Protein AF-A0A6P7G5N5-F1 (afdb_monomer_lite)

Foldseek 3Di:
DDPPPDDDDPVVVVVVVVVVCVVQCVVLVLLVLLLCLLVVLCVLCPPPQLLQAFAPPPPDCCGPPPCSVVLPVVLLVVLLVVLQVVLVVDDQDLDSNVLNVLSVVLNVLNVVSNLHRGPDDDDHHNPDHPVSNSVSSSVSSSSSNNSNNSSVVNRDD

Structure (mmCIF, N/CA/C/O backbone):
data_AF-A0A6P7G5N5-F1
#
_entry.id   AF-A0A6P7G5N5-F1
#
loop_
_atom_site.group_PDB
_atom_site.id
_atom_site.type_symbol
_atom_site.label_atom_id
_atom_site.label_alt_id
_atom_site.label_comp_id
_atom_site.label_asym_id
_atom_site.label_entity_id
_atom_site.label_seq_id
_atom_site.pdbx_PDB_ins_code
_atom_site.Cartn_x
_atom_site.Cartn_y
_atom_site.Cartn_z
_atom_site.occupancy
_atom_site.B_iso_or_equiv
_atom_site.auth_seq_id
_atom_site.auth_comp_id
_atom_site.auth_asym_id
_atom_site.auth_atom_id
_atom_site.pdbx_PDB_model_num
ATOM 1 N N . MET A 1 1 ? 10.136 2.735 61.109 1.00 41.97 1 MET A N 1
ATOM 2 C CA . MET A 1 1 ? 10.125 1.363 60.561 1.00 41.97 1 MET A CA 1
ATOM 3 C C . MET A 1 1 ? 9.627 1.456 59.124 1.00 41.97 1 MET A C 1
ATOM 5 O O . MET A 1 1 ? 8.427 1.487 58.899 1.00 41.97 1 MET A O 1
ATOM 9 N N . PHE A 1 2 ? 10.536 1.663 58.168 1.00 38.12 2 PHE A N 1
ATOM 10 C CA . PHE A 1 2 ? 10.197 1.670 56.743 1.00 38.12 2 PHE A CA 1
ATOM 11 C C . PHE A 1 2 ? 9.991 0.217 56.315 1.00 38.12 2 PHE A C 1
ATOM 13 O O . PHE A 1 2 ? 10.952 -0.541 56.223 1.00 38.12 2 PHE A O 1
ATOM 20 N N . VAL A 1 3 ? 8.736 -0.186 56.117 1.00 48.19 3 VAL A N 1
ATOM 21 C CA . VAL A 1 3 ? 8.421 -1.472 55.494 1.00 48.19 3 VAL A CA 1
ATOM 22 C C . VAL A 1 3 ? 8.718 -1.321 54.005 1.00 48.19 3 VAL A C 1
ATOM 24 O O . VAL A 1 3 ? 7.907 -0.795 53.247 1.00 48.19 3 VAL A O 1
ATOM 27 N N . PHE A 1 4 ? 9.913 -1.747 53.597 1.00 43.84 4 PHE A N 1
ATOM 28 C CA . PHE A 1 4 ? 10.192 -2.082 52.206 1.00 43.84 4 PHE A CA 1
ATOM 29 C C . PHE A 1 4 ? 9.252 -3.229 51.820 1.00 43.84 4 PHE A C 1
ATOM 31 O O . PHE A 1 4 ? 9.414 -4.362 52.270 1.00 43.84 4 PHE A O 1
ATOM 38 N N . ARG A 1 5 ? 8.227 -2.925 51.022 1.00 49.72 5 ARG A N 1
ATOM 39 C CA . ARG A 1 5 ? 7.399 -3.929 50.354 1.00 49.72 5 ARG A CA 1
ATOM 40 C C . ARG A 1 5 ? 8.233 -4.487 49.199 1.00 49.72 5 ARG A C 1
ATOM 42 O O . ARG A 1 5 ? 8.249 -3.899 48.125 1.00 49.72 5 ARG A O 1
ATOM 49 N N . ILE A 1 6 ? 8.999 -5.540 49.479 1.00 54.38 6 ILE A N 1
ATOM 50 C CA . ILE A 1 6 ? 9.812 -6.253 48.489 1.00 54.38 6 ILE A CA 1
ATOM 51 C C . ILE A 1 6 ? 8.892 -7.015 47.527 1.00 54.38 6 ILE A C 1
ATOM 53 O O . ILE A 1 6 ? 7.942 -7.674 47.949 1.00 54.38 6 ILE A O 1
ATOM 57 N N . ASP A 1 7 ? 9.204 -6.821 46.248 1.00 57.00 7 ASP A N 1
ATOM 58 C CA . ASP A 1 7 ? 8.773 -7.465 45.008 1.00 57.00 7 ASP A CA 1
ATOM 59 C C . ASP A 1 7 ? 7.768 -8.620 45.104 1.00 57.00 7 ASP A C 1
ATOM 61 O O . ASP A 1 7 ? 8.059 -9.729 45.549 1.00 57.00 7 ASP A O 1
ATOM 65 N N . THR A 1 8 ? 6.578 -8.374 44.554 1.00 59.38 8 THR A N 1
ATOM 66 C CA . THR A 1 8 ? 5.683 -9.431 44.070 1.00 59.38 8 THR A CA 1
ATOM 67 C C . THR A 1 8 ? 6.432 -10.319 43.073 1.00 59.38 8 THR A C 1
ATOM 69 O O . THR A 1 8 ? 7.038 -9.792 42.140 1.00 59.38 8 THR A O 1
ATOM 72 N N . ASN A 1 9 ? 6.359 -11.639 43.263 1.00 67.19 9 ASN A N 1
ATOM 73 C CA . ASN A 1 9 ? 6.981 -12.671 42.430 1.00 67.19 9 ASN A CA 1
ATOM 74 C C . ASN A 1 9 ? 6.921 -12.360 40.924 1.00 67.19 9 ASN A C 1
ATOM 76 O O . ASN A 1 9 ? 5.882 -11.951 40.402 1.00 67.19 9 ASN A O 1
ATOM 80 N N . HIS A 1 10 ? 8.008 -12.658 40.202 1.00 67.12 10 HIS A N 1
ATOM 81 C CA . HIS A 1 10 ? 8.049 -12.601 38.733 1.00 67.12 10 HIS A CA 1
ATOM 82 C C . HIS A 1 10 ? 6.885 -13.364 38.075 1.00 67.12 10 HIS A C 1
ATOM 84 O O . HIS A 1 10 ? 6.407 -12.956 37.019 1.00 67.12 10 HIS A O 1
ATOM 90 N N . GLU A 1 11 ? 6.408 -14.447 38.695 1.00 69.94 11 GLU A N 1
ATOM 91 C CA . GLU A 1 11 ? 5.249 -15.211 38.224 1.00 69.94 11 GLU A CA 1
ATOM 92 C C . GLU A 1 11 ? 3.927 -14.458 38.394 1.00 69.94 11 GLU A C 1
ATOM 94 O O . GLU A 1 11 ? 3.123 -14.455 37.466 1.00 69.94 11 GLU A O 1
ATOM 99 N N . ASP A 1 12 ? 3.719 -13.746 39.503 1.00 70.62 12 ASP A N 1
ATOM 100 C CA . ASP A 1 12 ? 2.509 -12.939 39.712 1.00 70.62 12 ASP A CA 1
ATOM 101 C C . ASP A 1 12 ? 2.459 -11.755 38.741 1.00 70.62 12 ASP A C 1
ATOM 103 O O . ASP A 1 12 ? 1.422 -11.491 38.132 1.00 70.62 12 ASP A O 1
ATOM 107 N N . GLN A 1 13 ? 3.602 -11.100 38.512 1.00 69.06 13 GLN A N 1
ATOM 108 C CA . GLN A 1 13 ? 3.752 -10.056 37.492 1.00 69.06 13 GLN A CA 1
ATOM 109 C C . GLN A 1 13 ? 3.484 -10.603 36.077 1.00 69.06 13 GLN A C 1
ATOM 111 O O . GLN A 1 13 ? 2.795 -9.968 35.276 1.00 69.06 13 GLN A O 1
ATOM 116 N N . ARG A 1 14 ? 3.965 -11.816 35.768 1.00 74.19 14 ARG A N 1
ATOM 117 C CA . ARG A 1 14 ? 3.712 -12.489 34.484 1.00 74.19 14 ARG A CA 1
ATOM 118 C C . ARG A 1 14 ? 2.246 -12.881 34.318 1.00 74.19 14 ARG A C 1
ATOM 120 O O . ARG A 1 14 ? 1.708 -12.731 33.223 1.00 74.19 14 ARG A O 1
ATOM 127 N N . ASN A 1 15 ? 1.596 -13.358 35.374 1.00 76.25 15 ASN A N 1
ATOM 128 C CA . ASN A 1 15 ? 0.196 -13.780 35.355 1.00 76.25 15 ASN A CA 1
ATOM 129 C C . ASN A 1 15 ? -0.752 -12.582 35.214 1.00 76.25 15 ASN A C 1
ATOM 131 O O . ASN A 1 15 ? -1.672 -12.640 34.398 1.00 76.25 15 ASN A O 1
ATOM 135 N N . LEU A 1 16 ? -0.479 -11.481 35.924 1.00 74.19 16 LEU A N 1
ATOM 136 C CA . LEU A 1 16 ? -1.177 -10.202 35.754 1.00 74.19 16 LEU A CA 1
ATOM 137 C C . LEU A 1 16 ? -1.022 -9.687 34.318 1.00 74.19 16 LEU A C 1
ATOM 139 O O . LEU A 1 16 ? -2.025 -9.437 33.654 1.00 74.19 16 LEU A O 1
ATOM 143 N N . SER A 1 17 ? 0.206 -9.670 33.791 1.00 83.19 17 SER A N 1
ATOM 144 C CA . SER A 1 17 ? 0.458 -9.261 32.405 1.00 83.19 17 SER A CA 1
ATOM 145 C C . SER A 1 17 ? -0.254 -10.161 31.389 1.00 83.19 17 SER A C 1
ATOM 147 O O . SER A 1 17 ? -0.868 -9.680 30.438 1.00 83.19 17 SER A O 1
ATOM 149 N N . THR A 1 18 ? -0.236 -11.480 31.590 1.00 81.31 18 THR A N 1
ATOM 150 C CA . THR A 1 18 ? -0.894 -12.430 30.678 1.00 81.31 18 THR A CA 1
ATOM 151 C C . THR A 1 18 ? -2.412 -12.234 30.677 1.00 81.31 18 THR A C 1
ATOM 153 O O . THR A 1 18 ? -3.034 -12.246 29.613 1.00 81.31 18 THR A O 1
ATOM 156 N N . ALA A 1 19 ? -3.007 -11.993 31.848 1.00 82.00 19 ALA A N 1
ATOM 157 C CA . ALA A 1 19 ? -4.429 -11.698 31.979 1.00 82.00 19 ALA A CA 1
ATOM 158 C C . ALA A 1 19 ? -4.813 -10.370 31.299 1.00 82.00 19 ALA A C 1
ATOM 160 O O . ALA A 1 19 ? -5.844 -10.305 30.628 1.00 82.00 19 ALA A O 1
ATOM 161 N N . GLU A 1 20 ? -3.972 -9.338 31.402 1.00 85.19 20 GLU A N 1
ATOM 162 C CA . GLU A 1 20 ? -4.159 -8.058 30.705 1.00 85.19 20 GLU A CA 1
ATOM 163 C C . GLU A 1 20 ? -4.143 -8.241 29.179 1.00 85.19 20 GLU A C 1
ATOM 165 O O . GLU A 1 20 ? -5.074 -7.820 28.483 1.00 85.19 20 GLU A O 1
ATOM 170 N N . TRP A 1 21 ? -3.147 -8.955 28.644 1.00 80.94 21 TRP A N 1
ATOM 171 C CA . TRP A 1 21 ? -3.050 -9.239 27.208 1.00 80.94 21 TRP A CA 1
ATOM 172 C C . TRP A 1 21 ? -4.239 -10.047 26.681 1.00 80.94 21 TRP A C 1
ATOM 174 O O . TRP A 1 21 ? -4.767 -9.740 25.606 1.00 80.94 21 TRP A O 1
ATOM 184 N N . MET A 1 22 ? -4.716 -11.032 27.448 1.00 84.38 22 MET A N 1
ATOM 185 C CA . MET A 1 22 ? -5.895 -11.830 27.091 1.00 84.38 22 MET A CA 1
ATOM 186 C C . MET A 1 22 ? -7.171 -10.987 26.958 1.00 84.38 22 MET A C 1
ATOM 188 O O . MET A 1 22 ? -8.054 -11.340 26.176 1.00 84.38 22 MET A O 1
ATOM 192 N N . GLN A 1 23 ? -7.270 -9.855 27.659 1.00 83.69 23 GLN A N 1
ATOM 193 C CA . GLN A 1 23 ? -8.414 -8.947 27.549 1.00 83.69 23 GLN A CA 1
ATOM 194 C C . GLN A 1 23 ? -8.287 -7.940 26.397 1.00 83.69 23 GLN A C 1
ATOM 196 O O . GLN A 1 23 ? -9.305 -7.509 25.842 1.00 83.69 23 GLN A O 1
ATOM 201 N N . ILE A 1 24 ? -7.062 -7.556 26.031 1.00 84.94 24 ILE A N 1
ATOM 202 C CA . ILE A 1 24 ? -6.789 -6.556 24.987 1.00 84.94 24 ILE A CA 1
ATOM 203 C C . ILE A 1 24 ? -6.905 -7.176 23.592 1.00 84.94 24 ILE A C 1
ATOM 205 O O . ILE A 1 24 ? -7.591 -6.618 22.732 1.00 84.94 24 ILE A O 1
ATOM 209 N N . ILE A 1 25 ? -6.295 -8.347 23.372 1.00 85.56 25 ILE A N 1
ATOM 210 C CA . ILE A 1 25 ? -6.205 -8.995 22.051 1.00 85.56 25 ILE A CA 1
ATOM 211 C C . ILE A 1 25 ? -7.574 -9.125 21.358 1.00 85.56 25 ILE A C 1
ATOM 213 O O . ILE A 1 25 ? -7.684 -8.735 20.195 1.00 85.56 25 ILE A O 1
ATOM 217 N N . PRO A 1 26 ? -8.657 -9.595 22.009 1.00 85.81 26 PRO A N 1
ATOM 218 C CA . PRO A 1 26 ? -9.951 -9.738 21.343 1.00 85.81 26 PRO A CA 1
ATOM 219 C C . PRO A 1 26 ? -10.548 -8.406 20.870 1.00 85.81 26 PRO A C 1
ATOM 221 O O . PRO A 1 26 ? -11.279 -8.389 19.876 1.00 85.81 26 PRO A O 1
ATOM 224 N N . LYS A 1 27 ? -10.233 -7.307 21.570 1.00 83.38 27 LYS A N 1
ATOM 225 C CA . LYS A 1 27 ? -10.725 -5.952 21.284 1.00 83.38 27 LYS A CA 1
ATOM 226 C C . LYS A 1 27 ? -9.932 -5.282 20.163 1.00 83.38 27 LYS A C 1
ATOM 228 O O . LYS A 1 27 ? -10.497 -4.500 19.404 1.00 83.38 27 LYS A O 1
ATOM 233 N N . THR A 1 28 ? -8.646 -5.609 20.032 1.00 88.88 28 THR A N 1
ATOM 234 C CA . THR A 1 28 ? -7.723 -4.951 19.094 1.00 88.88 28 THR A CA 1
ATOM 235 C C . THR A 1 28 ? -7.306 -5.811 17.901 1.00 88.88 28 THR A C 1
ATOM 237 O O . THR A 1 28 ? -6.724 -5.283 16.953 1.00 88.88 28 THR A O 1
ATOM 240 N N . LYS A 1 29 ? -7.660 -7.106 17.885 1.00 91.25 29 LYS A N 1
ATOM 241 C CA . LYS A 1 29 ? -7.272 -8.080 16.845 1.00 91.25 29 LYS A CA 1
ATOM 242 C C . LYS A 1 29 ? -7.437 -7.574 15.415 1.00 91.25 29 LYS A C 1
ATOM 244 O O . LYS A 1 29 ? -6.567 -7.807 14.587 1.00 91.25 29 LYS A O 1
ATOM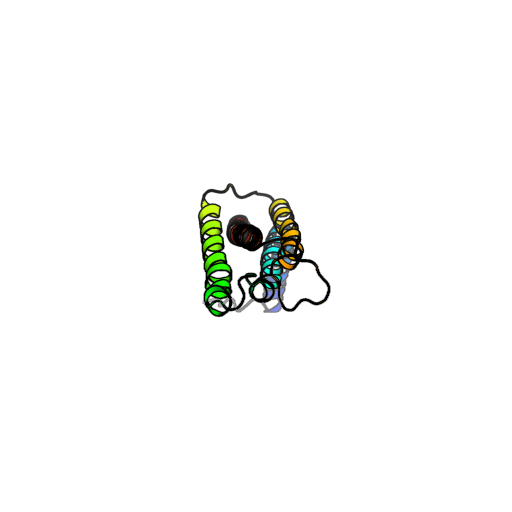 249 N N . TRP A 1 30 ? -8.523 -6.858 15.123 1.00 92.88 30 TRP A N 1
ATOM 250 C CA . TRP A 1 30 ? -8.799 -6.370 13.773 1.00 92.88 30 TRP A CA 1
ATOM 251 C C . TRP A 1 30 ? -7.877 -5.224 13.350 1.00 92.88 30 TRP A C 1
ATOM 253 O O . TRP A 1 30 ? -7.498 -5.155 12.184 1.00 92.88 30 TRP A O 1
ATOM 263 N N . PHE A 1 31 ? -7.466 -4.358 14.280 1.00 92.81 31 PHE A N 1
ATOM 264 C CA . PHE A 1 31 ? -6.499 -3.298 13.988 1.00 92.81 31 PHE A CA 1
ATOM 265 C C . PHE A 1 31 ? -5.115 -3.897 13.715 1.00 92.81 31 PHE A C 1
ATOM 267 O O . PHE A 1 31 ? -4.495 -3.567 12.708 1.00 92.81 31 PHE A O 1
ATOM 274 N N . TYR A 1 32 ? -4.676 -4.859 14.534 1.00 92.25 32 TYR A N 1
ATOM 275 C CA . TYR A 1 32 ? -3.419 -5.573 14.287 1.00 92.25 32 TYR A CA 1
ATOM 276 C C . TYR A 1 32 ? -3.444 -6.360 12.975 1.00 92.25 32 TYR A C 1
ATOM 278 O O . TYR A 1 32 ? -2.508 -6.259 12.185 1.00 92.25 32 TYR A O 1
ATOM 286 N N . ALA A 1 33 ? -4.534 -7.080 12.696 1.00 93.50 33 ALA A N 1
ATOM 287 C CA . ALA A 1 33 ? -4.706 -7.784 11.429 1.00 93.50 33 ALA A CA 1
ATOM 288 C C . ALA A 1 33 ? -4.653 -6.820 10.233 1.00 93.50 33 ALA A C 1
ATOM 290 O O . ALA A 1 33 ? -4.043 -7.142 9.219 1.00 93.50 33 ALA A O 1
ATOM 291 N N . THR A 1 34 ? -5.234 -5.621 10.362 1.00 94.69 34 THR A N 1
ATOM 292 C CA . THR A 1 34 ? -5.165 -4.582 9.325 1.00 94.69 34 THR A CA 1
ATOM 293 C C . THR A 1 34 ? -3.722 -4.171 9.050 1.00 94.69 34 THR A C 1
ATOM 295 O O . THR A 1 34 ? -3.313 -4.196 7.892 1.00 94.69 34 THR A O 1
ATOM 298 N N . ILE A 1 35 ? -2.948 -3.835 10.089 1.00 94.94 35 ILE A N 1
ATOM 299 C CA . ILE A 1 35 ? -1.540 -3.423 9.949 1.00 94.94 35 ILE A CA 1
ATOM 300 C C . ILE A 1 35 ? -0.731 -4.530 9.273 1.00 94.94 35 ILE A C 1
ATOM 302 O O . ILE A 1 35 ? -0.052 -4.269 8.285 1.00 94.94 35 ILE A O 1
ATOM 306 N N . ILE A 1 36 ? -0.865 -5.774 9.743 1.00 94.94 36 ILE A N 1
ATOM 307 C CA . ILE A 1 36 ? -0.148 -6.926 9.178 1.00 94.94 36 ILE A CA 1
ATOM 308 C C . ILE A 1 36 ? -0.495 -7.122 7.698 1.00 94.94 36 ILE A C 1
ATOM 310 O O . ILE A 1 36 ? 0.397 -7.367 6.891 1.00 94.94 36 ILE A O 1
ATOM 314 N N . PHE A 1 37 ? -1.768 -6.993 7.312 1.00 94.62 37 PHE A N 1
ATOM 315 C CA . PHE A 1 37 ? -2.172 -7.125 5.909 1.00 94.62 37 PHE A CA 1
ATOM 316 C C . PHE A 1 37 ? -1.666 -5.978 5.035 1.00 94.62 37 PHE A C 1
ATOM 318 O O . PHE A 1 37 ? -1.211 -6.217 3.915 1.00 94.62 37 PHE A O 1
ATOM 325 N N . VAL A 1 38 ? -1.739 -4.738 5.521 1.00 96.25 38 VAL A N 1
ATOM 326 C CA . VAL A 1 38 ? -1.231 -3.579 4.780 1.00 96.25 38 VAL A CA 1
ATOM 327 C C . VAL A 1 38 ? 0.272 -3.723 4.556 1.00 96.25 38 VAL A C 1
ATOM 329 O O . VAL A 1 38 ? 0.705 -3.724 3.408 1.00 96.25 38 VAL A O 1
ATOM 332 N N . GLU A 1 39 ? 1.040 -3.948 5.620 1.00 95.38 39 GLU A N 1
ATOM 333 C CA . GLU A 1 39 ? 2.491 -4.111 5.534 1.00 95.38 39 GLU A CA 1
ATOM 334 C C . GLU A 1 39 ? 2.874 -5.344 4.714 1.00 95.38 39 GLU A C 1
ATOM 336 O O . GLU A 1 39 ? 3.738 -5.265 3.846 1.00 95.38 39 GLU A O 1
ATOM 341 N N . GLY A 1 40 ? 2.204 -6.479 4.922 1.00 94.75 40 GLY A N 1
ATOM 342 C CA . GLY A 1 40 ? 2.473 -7.710 4.183 1.00 94.75 40 GLY A CA 1
ATOM 343 C C . GLY A 1 40 ? 2.242 -7.546 2.682 1.00 94.75 40 GLY A C 1
ATOM 344 O O . GLY A 1 40 ? 3.102 -7.909 1.881 1.00 94.75 40 GLY A O 1
ATOM 345 N N . THR A 1 41 ? 1.116 -6.943 2.282 1.00 94.62 41 THR A N 1
ATOM 346 C CA . THR A 1 41 ? 0.867 -6.653 0.860 1.00 94.62 41 THR A CA 1
ATOM 347 C C . THR A 1 41 ? 1.866 -5.643 0.304 1.00 94.62 41 THR A C 1
ATOM 349 O O . THR A 1 41 ? 2.344 -5.840 -0.813 1.00 94.62 41 THR A O 1
ATOM 352 N N . THR A 1 42 ? 2.233 -4.608 1.069 1.00 95.94 42 THR A N 1
ATOM 353 C CA . THR A 1 42 ? 3.290 -3.662 0.689 1.00 95.94 42 THR A CA 1
ATOM 354 C C . THR A 1 42 ? 4.603 -4.380 0.427 1.00 95.94 42 THR A C 1
ATOM 356 O O . THR A 1 42 ? 5.137 -4.215 -0.658 1.00 95.94 42 THR A O 1
ATOM 359 N N . HIS A 1 43 ? 5.099 -5.214 1.342 1.00 94.38 43 HIS A N 1
ATOM 360 C CA . HIS A 1 43 ? 6.410 -5.861 1.207 1.00 94.38 43 HIS A CA 1
ATOM 361 C C . HIS A 1 43 ? 6.477 -6.876 0.055 1.00 94.38 43 HIS A C 1
ATOM 363 O O . HIS A 1 43 ? 7.539 -7.085 -0.530 1.00 94.38 43 HIS A O 1
ATOM 369 N N . ILE A 1 44 ? 5.346 -7.495 -0.307 1.00 93.50 44 ILE A N 1
ATOM 370 C CA . ILE A 1 44 ? 5.258 -8.351 -1.502 1.00 93.50 44 ILE A CA 1
ATOM 371 C C . ILE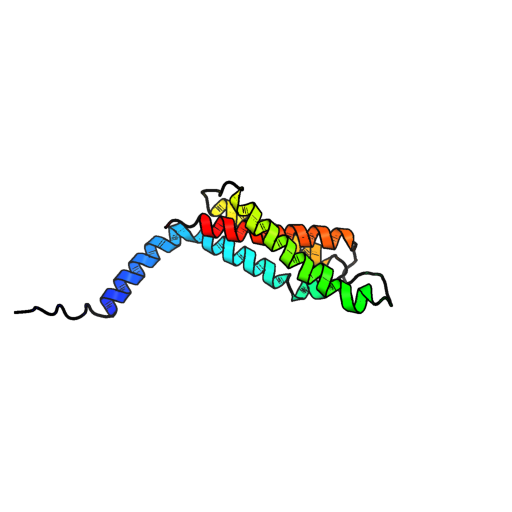 A 1 44 ? 5.481 -7.523 -2.775 1.00 93.50 44 ILE A C 1
ATOM 373 O O . ILE A 1 44 ? 6.137 -7.975 -3.715 1.00 93.50 44 ILE A O 1
ATOM 377 N N . VAL A 1 45 ? 4.923 -6.313 -2.818 1.00 92.38 45 VAL A N 1
ATOM 378 C CA . VAL A 1 45 ? 4.970 -5.441 -3.996 1.00 92.38 45 VAL A CA 1
ATOM 379 C C . VAL A 1 45 ? 6.256 -4.611 -4.032 1.00 92.38 45 VAL A C 1
ATOM 381 O O . VAL A 1 45 ? 6.929 -4.525 -5.055 1.00 92.38 45 VAL A O 1
ATOM 384 N N . TYR A 1 46 ? 6.607 -3.985 -2.920 1.00 90.25 46 TYR A N 1
ATOM 385 C CA . TYR A 1 46 ? 7.653 -2.989 -2.782 1.00 90.25 46 TYR A CA 1
ATOM 386 C C . TYR A 1 46 ? 8.746 -3.486 -1.818 1.00 90.25 46 TYR A C 1
ATOM 388 O O . TYR A 1 46 ? 8.424 -3.954 -0.731 1.00 90.25 46 TYR A O 1
ATOM 396 N N . PRO A 1 47 ? 10.043 -3.359 -2.154 1.00 88.44 47 PRO A N 1
ATOM 397 C CA . PRO A 1 47 ? 10.575 -2.847 -3.416 1.00 88.44 47 PRO A CA 1
ATOM 398 C C . PRO A 1 47 ? 10.626 -3.915 -4.523 1.00 88.44 47 PRO A C 1
ATOM 400 O O . PRO A 1 47 ? 10.719 -3.562 -5.693 1.00 88.44 47 PRO A O 1
ATOM 403 N N . GLY A 1 48 ? 10.575 -5.205 -4.169 1.00 89.94 48 GLY A N 1
ATOM 404 C CA . GLY A 1 48 ? 10.984 -6.316 -5.035 1.00 89.94 48 GLY A CA 1
ATOM 405 C C . GLY A 1 48 ? 10.226 -6.416 -6.358 1.00 89.94 48 GLY A C 1
ATOM 406 O O . GLY A 1 48 ? 10.832 -6.293 -7.418 1.00 89.94 48 GLY A O 1
ATOM 407 N N . LEU A 1 49 ? 8.907 -6.623 -6.316 1.00 90.00 49 LEU A N 1
ATOM 408 C CA . LEU A 1 49 ? 8.092 -6.751 -7.530 1.00 90.00 49 LEU A CA 1
ATOM 409 C C . LEU A 1 49 ? 8.088 -5.451 -8.347 1.00 90.00 49 LEU A C 1
ATOM 411 O O . LEU A 1 49 ? 8.220 -5.482 -9.569 1.00 90.00 49 LEU A O 1
ATOM 415 N N . ALA A 1 50 ? 7.953 -4.308 -7.678 1.00 90.12 50 ALA A N 1
ATOM 416 C CA . ALA A 1 50 ? 7.881 -3.002 -8.317 1.00 90.12 50 ALA A CA 1
ATOM 417 C C . ALA A 1 50 ? 9.195 -2.639 -9.038 1.00 90.12 50 ALA A C 1
ATOM 419 O O . ALA A 1 50 ? 9.162 -2.053 -10.118 1.00 90.12 50 ALA A O 1
ATOM 420 N N . ALA A 1 51 ? 10.349 -3.070 -8.515 1.00 90.94 51 ALA A N 1
ATOM 421 C CA . ALA A 1 51 ? 11.652 -2.883 -9.155 1.00 90.94 51 ALA A CA 1
ATOM 422 C C . ALA A 1 51 ? 11.801 -3.639 -10.485 1.00 90.94 51 ALA A C 1
ATOM 424 O O . ALA A 1 51 ? 12.622 -3.262 -11.320 1.00 90.94 51 ALA A O 1
ATOM 425 N N . LEU A 1 52 ? 11.006 -4.691 -10.703 1.00 89.75 52 LEU A N 1
ATOM 426 C CA . LEU A 1 52 ? 11.011 -5.444 -11.958 1.00 89.75 52 LEU A CA 1
ATOM 427 C C . LEU A 1 52 ? 10.244 -4.718 -13.067 1.00 89.75 52 LEU A C 1
ATOM 429 O O . LEU A 1 52 ? 10.418 -5.037 -14.246 1.00 89.75 52 LEU A O 1
ATOM 433 N N . VAL A 1 53 ? 9.373 -3.766 -12.724 1.00 88.69 53 VAL A N 1
ATOM 434 C CA . VAL A 1 53 ? 8.558 -3.049 -13.702 1.00 88.69 53 VAL A CA 1
ATOM 435 C C . VAL A 1 53 ? 9.405 -2.001 -14.412 1.00 88.69 53 VAL A C 1
ATOM 437 O O . VAL A 1 53 ? 9.845 -1.018 -13.825 1.00 88.69 53 VAL A O 1
ATOM 440 N N . VAL A 1 54 ? 9.591 -2.189 -15.717 1.00 87.44 54 VAL A N 1
ATOM 441 C CA . VAL A 1 54 ? 10.355 -1.269 -16.566 1.00 87.44 54 VAL A CA 1
ATOM 442 C C . VAL A 1 54 ? 9.473 -0.630 -17.632 1.00 87.44 54 VAL A C 1
ATOM 444 O O . VAL A 1 54 ? 8.407 -1.136 -17.984 1.00 87.44 54 VAL A O 1
ATOM 447 N N . THR A 1 55 ? 9.933 0.480 -18.200 1.00 85.69 55 THR A N 1
ATOM 448 C CA . THR A 1 55 ? 9.307 1.100 -19.375 1.00 85.69 55 THR A CA 1
ATOM 449 C C . THR A 1 55 ? 9.664 0.342 -20.667 1.00 85.69 55 THR A C 1
ATOM 451 O O . THR A 1 55 ? 10.776 -0.185 -20.787 1.00 85.69 55 THR A O 1
ATOM 454 N N . PRO A 1 56 ? 8.772 0.273 -21.677 1.00 82.88 56 PRO A N 1
ATOM 455 C CA . PRO A 1 56 ? 9.076 -0.346 -22.966 1.00 82.88 56 PRO A CA 1
ATOM 456 C C . PRO A 1 56 ? 10.122 0.420 -23.796 1.00 82.88 56 PRO A C 1
ATOM 458 O O . PRO A 1 56 ? 10.642 -0.157 -24.750 1.00 82.88 56 PRO A O 1
ATOM 461 N N . LEU A 1 57 ? 10.478 1.660 -23.428 1.00 82.94 57 LEU A N 1
ATOM 462 C CA . LEU A 1 57 ? 11.454 2.517 -24.125 1.00 82.94 57 LEU A CA 1
ATOM 463 C C . LEU A 1 57 ? 12.889 1.952 -24.052 1.00 82.94 57 LEU A C 1
ATOM 465 O O . LEU A 1 57 ? 13.682 2.337 -23.193 1.00 82.94 57 LEU A O 1
ATOM 469 N N . ARG A 1 58 ? 13.214 0.985 -24.921 1.00 81.94 58 ARG A N 1
ATOM 470 C CA . ARG A 1 58 ? 14.520 0.298 -24.958 1.00 81.94 58 ARG A CA 1
ATOM 471 C C . ARG A 1 58 ? 15.657 1.267 -25.311 1.00 81.94 58 ARG A C 1
ATOM 473 O O . ARG A 1 58 ? 15.462 2.139 -26.149 1.00 81.94 58 ARG A O 1
ATOM 480 N N . GLY A 1 59 ? 16.835 1.067 -24.714 1.00 82.94 59 GLY A N 1
ATOM 481 C CA . GLY A 1 59 ? 18.059 1.805 -25.057 1.00 82.94 59 GLY A CA 1
ATOM 482 C C . GLY A 1 59 ? 18.066 3.272 -24.621 1.00 82.94 59 GLY A C 1
ATOM 483 O O . GLY A 1 59 ? 18.812 4.069 -25.179 1.00 82.94 59 GLY A O 1
ATOM 484 N N . THR A 1 60 ? 17.220 3.641 -23.655 1.00 89.31 60 THR A N 1
ATOM 485 C CA . THR A 1 60 ? 17.149 5.007 -23.128 1.00 89.31 60 THR A CA 1
ATOM 486 C C . THR A 1 60 ? 17.671 5.050 -21.699 1.00 89.31 60 THR A C 1
ATOM 488 O O . THR A 1 60 ? 17.303 4.215 -20.873 1.00 89.31 60 THR A O 1
ATOM 491 N N . LEU A 1 61 ? 18.444 6.089 -21.372 1.00 92.50 61 LEU A N 1
ATOM 492 C CA . LEU A 1 61 ? 18.904 6.342 -20.002 1.00 92.50 61 LEU A CA 1
ATOM 493 C C . LEU A 1 61 ? 17.725 6.446 -19.017 1.00 92.50 61 LEU A C 1
ATOM 495 O O . LEU A 1 61 ? 17.815 6.018 -17.868 1.00 92.50 61 LEU A O 1
ATOM 499 N N . TRP A 1 62 ? 16.586 6.960 -19.495 1.00 90.62 62 TRP A N 1
ATOM 500 C CA . TRP A 1 62 ? 15.345 7.005 -18.729 1.00 90.62 62 TRP A CA 1
ATOM 501 C C . TRP A 1 62 ? 14.918 5.623 -18.237 1.00 90.62 62 TRP A C 1
ATOM 503 O O . TRP A 1 62 ? 14.597 5.467 -17.063 1.00 90.62 62 TRP A O 1
ATOM 513 N N . ARG A 1 63 ? 14.934 4.613 -19.108 1.00 86.88 63 ARG A N 1
ATOM 514 C CA . ARG A 1 63 ? 14.560 3.248 -18.742 1.00 86.88 63 ARG A CA 1
ATOM 515 C C . ARG A 1 63 ? 15.536 2.625 -17.760 1.00 86.88 63 ARG A C 1
ATOM 517 O O . ARG A 1 63 ? 15.095 2.055 -16.766 1.00 86.88 63 ARG A O 1
ATOM 524 N N . ASP A 1 64 ? 16.818 2.694 -18.092 1.00 86.88 64 ASP A N 1
ATOM 525 C CA . ASP A 1 64 ? 17.828 1.845 -17.465 1.00 86.88 64 ASP A CA 1
ATOM 526 C C . ASP A 1 64 ? 18.328 2.426 -16.134 1.00 86.88 64 ASP A C 1
ATOM 528 O O . ASP A 1 64 ? 18.780 1.676 -15.273 1.00 86.88 64 ASP A O 1
ATOM 532 N N . VAL A 1 65 ? 18.206 3.746 -15.939 1.00 90.56 65 VAL A N 1
ATOM 533 C CA . VAL A 1 65 ? 18.734 4.440 -14.753 1.00 90.56 65 VAL A CA 1
ATOM 534 C C . VAL A 1 65 ? 17.650 5.153 -13.948 1.00 90.56 65 VAL A C 1
ATOM 536 O O . VAL A 1 65 ? 17.663 5.077 -12.722 1.00 90.56 65 VAL A O 1
ATOM 539 N N . TYR A 1 66 ? 16.702 5.841 -14.591 1.00 92.44 66 TYR A N 1
ATOM 540 C CA . TYR A 1 66 ? 15.819 6.776 -13.874 1.00 92.44 66 TYR A CA 1
ATOM 541 C C . TYR A 1 66 ? 14.427 6.241 -13.552 1.00 92.44 66 TYR A C 1
ATOM 543 O O . TYR A 1 66 ? 13.858 6.621 -12.531 1.00 92.44 66 TYR A O 1
ATOM 551 N N . PHE A 1 67 ? 13.867 5.361 -14.380 1.00 91.50 67 PHE A N 1
ATOM 552 C CA . PHE A 1 67 ? 12.469 4.961 -14.257 1.00 91.50 67 PHE A CA 1
ATOM 553 C C . PHE A 1 67 ? 12.171 4.325 -12.896 1.00 91.50 67 PHE A C 1
ATOM 555 O O . PHE A 1 67 ? 11.276 4.780 -12.191 1.00 91.50 67 PHE A O 1
ATOM 562 N N . VAL A 1 68 ? 12.940 3.315 -12.487 1.00 92.50 68 VAL A N 1
ATOM 563 C CA . VAL A 1 68 ? 12.699 2.632 -11.209 1.00 92.50 68 VAL A CA 1
ATOM 564 C C . VAL A 1 68 ? 12.943 3.57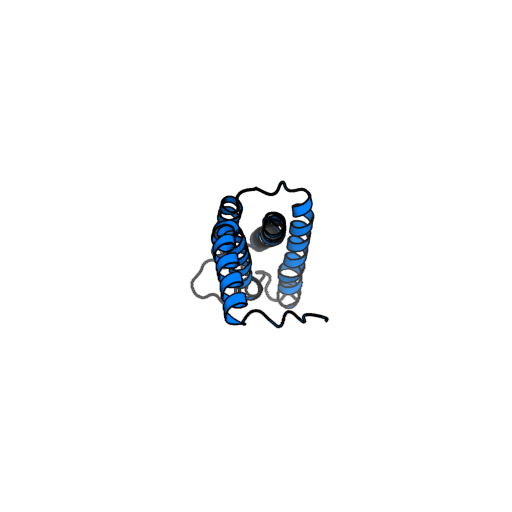5 -10.017 1.00 92.50 68 VAL A C 1
ATOM 566 O O . VAL A 1 68 ? 12.020 3.748 -9.219 1.00 92.50 68 VAL A O 1
ATOM 569 N N . PRO A 1 69 ? 14.084 4.282 -9.893 1.00 94.25 69 PRO A N 1
ATOM 570 C CA . PRO A 1 69 ? 14.298 5.166 -8.746 1.00 94.25 69 PRO A CA 1
ATOM 571 C C . PRO A 1 69 ? 13.298 6.324 -8.645 1.00 94.25 69 PRO A C 1
ATOM 573 O O . PRO A 1 69 ? 12.821 6.627 -7.553 1.00 94.25 69 PRO A O 1
ATOM 576 N N . VAL A 1 70 ? 12.953 6.966 -9.765 1.00 94.25 70 VAL A N 1
ATOM 577 C CA . VAL A 1 70 ? 12.094 8.162 -9.763 1.00 94.25 70 VAL A CA 1
ATOM 578 C C . VAL A 1 70 ? 10.621 7.783 -9.679 1.00 94.25 70 VAL A C 1
ATOM 580 O O . VAL A 1 70 ? 9.889 8.279 -8.827 1.00 94.25 70 VAL A O 1
ATOM 583 N N . VAL A 1 71 ? 10.162 6.904 -10.566 1.00 92.56 71 VAL A N 1
ATOM 584 C CA . VAL A 1 71 ? 8.736 6.585 -10.670 1.00 92.56 71 VAL A CA 1
ATOM 585 C C . VAL A 1 71 ? 8.329 5.594 -9.590 1.00 92.56 71 VAL A C 1
ATOM 587 O O . VAL A 1 71 ? 7.286 5.766 -8.965 1.00 92.56 71 VAL A O 1
ATOM 590 N N . THR A 1 72 ? 9.154 4.571 -9.358 1.00 93.00 72 THR A N 1
ATOM 591 C CA . THR A 1 72 ? 8.806 3.505 -8.418 1.00 93.00 72 THR A CA 1
ATOM 592 C C . THR A 1 72 ? 9.163 3.879 -6.991 1.00 93.00 72 THR A C 1
ATOM 594 O O . THR A 1 72 ? 8.279 3.879 -6.152 1.00 93.00 72 THR A O 1
ATOM 597 N N . TYR A 1 73 ? 10.411 4.230 -6.684 1.00 95.06 73 TYR A N 1
ATOM 598 C CA . TYR A 1 73 ? 10.793 4.493 -5.290 1.00 95.06 73 TYR A CA 1
ATOM 599 C C . TYR A 1 73 ? 10.350 5.874 -4.810 1.00 95.06 73 TYR A C 1
ATOM 601 O O . TYR A 1 73 ? 9.578 5.980 -3.857 1.00 95.06 73 TYR A O 1
ATOM 609 N N . LEU A 1 74 ? 10.781 6.941 -5.484 1.00 96.06 74 LEU A N 1
ATOM 610 C CA . LEU A 1 74 ? 10.420 8.299 -5.079 1.00 96.06 74 LEU A CA 1
ATOM 611 C C . LEU A 1 74 ? 8.908 8.536 -5.205 1.00 96.06 74 LEU A C 1
ATOM 613 O O . LEU A 1 74 ? 8.286 9.016 -4.259 1.00 96.06 74 LEU A O 1
ATOM 617 N N . GLY A 1 75 ? 8.309 8.148 -6.334 1.00 95.44 75 GLY A N 1
ATOM 618 C CA . GLY A 1 75 ? 6.868 8.268 -6.557 1.00 95.44 75 GLY A CA 1
ATOM 619 C C . GLY A 1 75 ? 6.033 7.556 -5.489 1.00 95.44 75 GLY A C 1
ATOM 620 O O . GLY A 1 75 ? 5.069 8.137 -4.983 1.00 95.44 75 GLY A O 1
ATOM 621 N N . TYR A 1 76 ? 6.435 6.347 -5.084 1.00 95.94 76 TYR A N 1
ATOM 622 C CA . TYR A 1 76 ? 5.783 5.610 -4.000 1.00 95.94 76 TYR A CA 1
ATOM 623 C C . TYR A 1 76 ? 5.852 6.359 -2.672 1.00 95.94 76 TYR A C 1
ATOM 625 O O . TYR A 1 76 ? 4.820 6.602 -2.045 1.00 95.94 76 TYR A O 1
ATOM 633 N N . GLN A 1 77 ? 7.051 6.783 -2.264 1.00 96.62 77 GLN A N 1
ATOM 634 C CA . GLN A 1 77 ? 7.242 7.487 -0.996 1.00 96.62 77 GLN A CA 1
ATOM 635 C C . GLN A 1 77 ? 6.442 8.793 -0.950 1.00 96.62 77 GLN A C 1
ATOM 637 O O . GLN A 1 77 ? 5.800 9.078 0.059 1.00 96.62 77 GLN A O 1
ATOM 642 N N . VAL A 1 78 ? 6.411 9.556 -2.048 1.00 97.81 78 VAL A N 1
ATOM 643 C CA . VAL A 1 78 ? 5.611 10.787 -2.149 1.00 97.81 78 VAL A CA 1
ATOM 644 C C . VAL A 1 78 ? 4.119 10.488 -1.989 1.00 97.81 78 VAL A C 1
ATOM 646 O O . VAL A 1 78 ? 3.451 11.130 -1.181 1.00 97.81 78 VAL A O 1
ATOM 649 N N . CYS A 1 79 ? 3.587 9.490 -2.698 1.00 96.94 79 CYS A N 1
ATOM 650 C CA . CYS A 1 79 ? 2.171 9.124 -2.589 1.00 96.94 79 CYS A CA 1
ATOM 651 C C . CYS A 1 79 ? 1.811 8.607 -1.186 1.00 96.94 79 CYS A C 1
ATOM 653 O O . CYS A 1 79 ? 0.746 8.943 -0.665 1.00 96.94 79 CYS A O 1
ATOM 655 N N . CYS A 1 80 ? 2.702 7.841 -0.549 1.00 96.12 80 CYS A N 1
ATOM 656 C CA . CYS A 1 80 ? 2.521 7.373 0.825 1.00 96.12 80 CYS A CA 1
ATOM 657 C C . CYS A 1 80 ? 2.478 8.550 1.813 1.00 96.12 80 CYS A C 1
ATOM 659 O O . CYS A 1 80 ? 1.572 8.616 2.644 1.00 96.12 80 CYS A O 1
ATOM 661 N N . LEU A 1 81 ? 3.380 9.529 1.681 1.00 96.25 81 LEU A N 1
ATOM 662 C CA . LEU A 1 81 ? 3.357 10.751 2.494 1.00 96.25 81 LEU A CA 1
ATOM 663 C C . LEU A 1 81 ? 2.043 11.520 2.326 1.00 96.25 81 LEU A C 1
ATOM 665 O O . LEU A 1 81 ? 1.412 11.877 3.319 1.00 96.25 81 LEU A O 1
ATOM 669 N N . ILE A 1 82 ? 1.581 11.706 1.088 1.00 96.62 82 ILE A N 1
ATOM 670 C CA . ILE A 1 82 ? 0.296 12.363 0.812 1.00 96.62 82 ILE A CA 1
ATOM 671 C C . ILE A 1 82 ? -0.862 11.596 1.473 1.00 96.62 82 ILE A C 1
ATOM 673 O O . ILE A 1 82 ? -1.744 12.212 2.074 1.00 96.62 82 ILE A O 1
ATOM 677 N N . GLY A 1 83 ? -0.851 10.261 1.425 1.00 95.62 83 GLY A N 1
ATOM 678 C CA . GLY A 1 83 ? -1.838 9.419 2.110 1.00 95.62 83 GLY A CA 1
ATOM 679 C C . GLY A 1 83 ? -1.830 9.600 3.630 1.00 95.62 83 GLY A C 1
ATOM 680 O O . GLY A 1 83 ? -2.891 9.735 4.242 1.00 95.62 83 GLY A O 1
ATOM 681 N N . ARG A 1 84 ? -0.641 9.678 4.241 1.00 94.38 84 ARG A N 1
ATOM 682 C CA . ARG A 1 84 ? -0.472 9.897 5.689 1.00 94.38 84 ARG A CA 1
ATOM 683 C C . ARG A 1 84 ? -1.008 11.250 6.137 1.00 94.38 84 ARG A C 1
ATOM 685 O O . ARG A 1 84 ? -1.673 11.324 7.169 1.00 94.38 84 ARG A O 1
ATOM 692 N N . GLU A 1 85 ? -0.756 12.298 5.358 1.00 94.81 85 GLU A N 1
ATOM 693 C CA . GLU A 1 85 ? -1.288 13.633 5.641 1.00 94.81 85 GLU A CA 1
ATOM 694 C C . GLU A 1 85 ? -2.805 13.692 5.425 1.00 94.81 85 GLU A C 1
ATOM 696 O O . GLU A 1 85 ? -3.533 14.264 6.238 1.00 94.81 85 GLU A O 1
ATOM 701 N N . SER A 1 86 ? -3.310 13.001 4.400 1.00 92.38 86 SER A N 1
ATOM 702 C CA . SER A 1 86 ? -4.750 12.882 4.139 1.00 92.38 86 SER A CA 1
ATOM 703 C C . SER A 1 86 ? -5.491 12.143 5.260 1.00 92.38 86 SER A C 1
ATOM 705 O O . SER A 1 86 ? -6.654 12.433 5.530 1.00 92.38 86 SER A O 1
ATOM 707 N N . ALA A 1 87 ? -4.829 11.235 5.982 1.00 90.69 87 ALA A N 1
ATOM 708 C CA . ALA A 1 87 ? -5.432 10.539 7.119 1.00 90.69 87 ALA A CA 1
ATOM 709 C C . ALA A 1 87 ? -5.893 11.489 8.241 1.00 90.69 87 ALA A C 1
ATOM 711 O O . ALA A 1 87 ? -6.771 11.122 9.017 1.00 90.69 87 ALA A O 1
ATOM 712 N N . ARG A 1 88 ? -5.352 12.717 8.317 1.00 87.12 88 ARG A N 1
ATOM 713 C CA . ARG A 1 88 ? -5.760 13.729 9.310 1.00 87.12 88 ARG A CA 1
ATOM 714 C C . ARG A 1 88 ? -7.179 14.247 9.089 1.00 87.12 88 ARG A C 1
ATOM 716 O O . ARG A 1 88 ? -7.855 14.595 10.051 1.00 87.12 88 ARG A O 1
ATOM 723 N N . ILE A 1 89 ? -7.607 14.332 7.830 1.00 87.88 89 ILE A N 1
ATOM 724 C CA . ILE A 1 89 ? -8.929 14.851 7.448 1.00 87.88 89 ILE A CA 1
ATOM 725 C C . ILE A 1 89 ? -9.969 13.735 7.301 1.00 87.88 89 ILE A C 1
ATOM 727 O O . ILE A 1 89 ? -11.172 13.994 7.311 1.00 87.88 89 ILE A O 1
ATOM 731 N N . VAL A 1 90 ? -9.522 12.486 7.162 1.00 84.94 90 VAL A N 1
ATOM 732 C CA . VAL A 1 90 ? -10.400 11.333 6.961 1.00 84.94 90 VAL A CA 1
ATOM 733 C C . VAL A 1 90 ? -11.022 10.916 8.287 1.00 84.94 90 VAL A C 1
ATOM 735 O O . VAL A 1 90 ? -10.342 10.700 9.287 1.00 84.94 90 VAL A O 1
ATOM 738 N N . LYS A 1 91 ? -12.348 10.756 8.292 1.00 83.62 91 LYS A N 1
ATOM 739 C CA . LYS A 1 91 ? -13.070 10.265 9.465 1.00 83.62 91 LYS A CA 1
ATOM 740 C C . LYS A 1 91 ? -12.708 8.804 9.723 1.00 83.62 91 LYS A C 1
ATOM 742 O O . LYS A 1 91 ? -13.152 7.912 9.002 1.00 83.62 91 LYS A O 1
ATOM 747 N N . THR A 1 92 ? -11.945 8.570 10.784 1.00 81.31 92 THR A N 1
ATOM 748 C CA . THR A 1 92 ? -11.534 7.233 11.209 1.00 81.31 92 THR A CA 1
ATOM 749 C C . THR A 1 92 ? -12.748 6.346 11.509 1.00 81.31 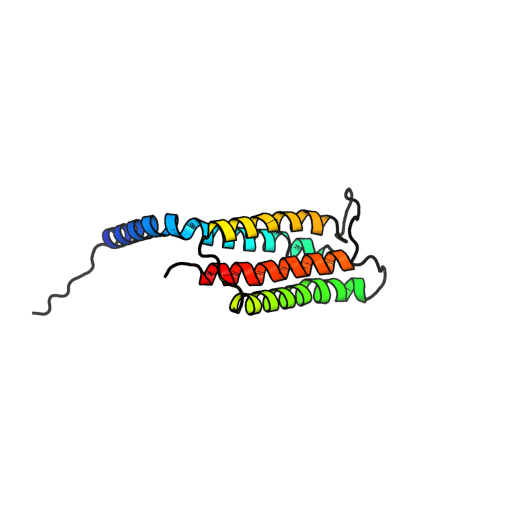92 THR A C 1
ATOM 751 O O . THR A 1 92 ? -13.564 6.692 12.374 1.00 81.31 92 THR A O 1
ATOM 754 N N . PRO A 1 93 ? -12.908 5.199 10.823 1.00 80.44 93 PRO A N 1
ATOM 755 C CA . PRO A 1 93 ? -13.958 4.247 11.150 1.00 80.44 93 PRO A CA 1
ATOM 756 C C . PRO A 1 93 ? -13.704 3.652 12.539 1.00 80.44 93 PRO A C 1
ATOM 758 O O . PRO A 1 93 ? -12.595 3.243 12.870 1.00 80.44 93 PRO A O 1
ATOM 761 N N . LYS A 1 94 ? -14.760 3.570 13.355 1.00 74.88 94 LYS A N 1
ATOM 762 C CA . LYS A 1 94 ? -14.686 3.018 14.722 1.00 74.88 94 LYS A CA 1
ATOM 763 C C . LYS A 1 94 ? -14.515 1.496 14.749 1.00 74.88 94 LYS A C 1
ATOM 765 O O . LYS A 1 94 ? -14.214 0.922 15.790 1.00 74.88 94 LYS A O 1
ATOM 770 N N . THR A 1 95 ? -14.739 0.835 13.617 1.00 85.88 95 THR A N 1
ATOM 771 C CA . THR A 1 95 ? -14.762 -0.622 13.519 1.00 85.88 95 THR A CA 1
ATOM 772 C C . THR A 1 95 ? -13.503 -1.111 12.817 1.00 85.88 95 THR A C 1
ATOM 774 O O . THR A 1 95 ? -13.360 -0.932 11.608 1.00 85.88 95 THR A O 1
ATOM 777 N N . GLY A 1 96 ? -12.629 -1.806 13.551 1.00 85.69 96 GLY A N 1
ATOM 778 C CA . GLY A 1 96 ? -11.418 -2.410 12.981 1.00 85.69 96 GLY A CA 1
ATOM 779 C C . GLY A 1 96 ? -11.697 -3.393 11.836 1.00 85.69 96 GLY A C 1
ATOM 780 O O . GLY A 1 96 ? -10.872 -3.537 10.944 1.00 85.69 96 GLY A O 1
ATOM 781 N N . LEU A 1 97 ? -12.881 -4.020 11.802 1.00 90.00 97 LEU A N 1
ATOM 782 C CA . LEU A 1 97 ? -13.293 -4.901 10.702 1.00 90.00 97 LEU A CA 1
ATOM 783 C C . LEU A 1 97 ? -13.384 -4.165 9.354 1.00 90.00 97 LEU A C 1
ATOM 785 O O . LEU A 1 97 ? -13.020 -4.730 8.331 1.00 90.00 97 LEU A O 1
ATOM 789 N N . ILE A 1 98 ? -13.840 -2.906 9.337 1.00 91.12 98 ILE A N 1
ATOM 790 C CA . ILE A 1 98 ? -13.936 -2.116 8.097 1.00 91.12 98 ILE A CA 1
ATOM 791 C C . ILE A 1 98 ? -12.534 -1.836 7.554 1.00 91.12 98 ILE A C 1
ATOM 793 O O . ILE A 1 98 ? -12.287 -2.008 6.364 1.00 91.12 98 ILE A O 1
ATOM 797 N N . LEU A 1 99 ? -11.608 -1.455 8.437 1.00 92.38 99 LEU A N 1
ATOM 798 C CA . LEU A 1 99 ? -10.208 -1.233 8.079 1.00 92.38 99 LEU A CA 1
ATOM 799 C C . LEU A 1 99 ? -9.561 -2.511 7.536 1.00 92.38 99 LEU A C 1
ATOM 801 O O . LEU A 1 99 ? -8.859 -2.455 6.530 1.00 92.38 99 LEU A O 1
ATOM 805 N N . PHE A 1 100 ? -9.878 -3.659 8.136 1.00 93.50 100 PHE A N 1
ATOM 806 C CA . PHE A 1 100 ? -9.404 -4.957 7.671 1.00 93.50 100 PHE A CA 1
ATOM 807 C C . PHE A 1 100 ? -9.953 -5.329 6.286 1.00 93.50 100 PHE A C 1
ATOM 809 O O . PHE A 1 100 ? -9.221 -5.822 5.434 1.00 93.50 100 PHE A O 1
ATOM 816 N N . ILE A 1 101 ? -11.233 -5.068 6.013 1.00 93.50 101 ILE A N 1
ATOM 817 C CA . ILE A 1 101 ? -11.805 -5.303 4.678 1.00 93.50 101 ILE A CA 1
ATOM 818 C C . ILE A 1 101 ? -11.119 -4.402 3.641 1.00 93.50 101 ILE A C 1
ATOM 820 O O . ILE A 1 101 ? -10.751 -4.871 2.564 1.00 93.50 101 ILE A O 1
ATOM 824 N N . LEU A 1 102 ? -10.892 -3.127 3.974 1.00 91.94 102 LEU A N 1
ATOM 825 C CA . LEU A 1 102 ? -10.167 -2.201 3.102 1.00 91.94 102 LEU A CA 1
ATOM 826 C C . LEU A 1 102 ? -8.718 -2.649 2.860 1.00 91.94 102 LEU A C 1
ATOM 828 O O . LEU A 1 102 ? -8.235 -2.534 1.733 1.00 91.94 102 LEU A O 1
ATOM 832 N N . SER A 1 103 ? -8.031 -3.198 3.870 1.00 93.94 103 SER A N 1
ATOM 833 C CA . SER A 1 103 ? -6.686 -3.748 3.677 1.00 93.94 103 SER A CA 1
ATOM 834 C C . SER A 1 103 ? -6.692 -5.020 2.831 1.00 93.94 103 SER A C 1
ATOM 836 O O . SER A 1 103 ? -5.805 -5.184 1.997 1.00 93.94 103 SER A O 1
ATOM 838 N N . ALA A 1 104 ? -7.705 -5.881 2.953 1.00 93.19 104 ALA A N 1
ATOM 839 C CA . ALA A 1 104 ? -7.828 -7.095 2.146 1.00 93.19 104 ALA A CA 1
ATOM 840 C C . ALA A 1 104 ? -8.016 -6.796 0.646 1.00 93.19 104 ALA A C 1
ATOM 842 O O . ALA A 1 104 ? -7.457 -7.497 -0.198 1.00 93.19 104 ALA A O 1
ATOM 843 N N . ILE A 1 105 ? -8.724 -5.715 0.294 1.00 93.75 105 ILE A N 1
ATOM 844 C CA . ILE A 1 105 ? -8.884 -5.270 -1.105 1.00 93.75 105 ILE A CA 1
ATOM 845 C C . ILE A 1 105 ? -7.524 -4.981 -1.764 1.00 93.75 105 ILE A C 1
ATOM 847 O O . ILE A 1 105 ? -7.375 -5.155 -2.976 1.00 93.75 105 ILE A O 1
ATOM 851 N N . ARG A 1 106 ? -6.492 -4.620 -0.986 1.00 93.62 106 ARG A N 1
ATOM 852 C CA . ARG A 1 106 ? -5.151 -4.342 -1.520 1.00 93.62 106 ARG A CA 1
ATOM 853 C C . ARG A 1 106 ? -4.511 -5.531 -2.229 1.00 93.62 106 ARG A C 1
ATOM 855 O O . ARG A 1 106 ? -3.670 -5.330 -3.101 1.00 93.62 106 ARG A O 1
ATOM 862 N N . ILE A 1 107 ? -4.926 -6.754 -1.902 1.00 92.94 107 ILE A N 1
ATOM 863 C CA . ILE A 1 107 ? -4.420 -7.976 -2.538 1.00 92.94 107 ILE A CA 1
ATOM 864 C C . ILE A 1 107 ? -4.664 -7.944 -4.049 1.00 92.94 107 ILE A C 1
ATOM 866 O O . ILE A 1 107 ? -3.842 -8.457 -4.799 1.00 92.94 107 ILE A O 1
ATOM 870 N N . VAL A 1 108 ? -5.730 -7.280 -4.511 1.00 93.12 108 VAL A N 1
ATOM 871 C CA . VAL A 1 108 ? -6.056 -7.141 -5.940 1.00 93.12 108 VAL A CA 1
ATOM 872 C C . VAL A 1 108 ? -4.987 -6.346 -6.700 1.00 93.12 108 VAL A C 1
ATOM 874 O O . VAL A 1 108 ? -4.763 -6.602 -7.881 1.00 93.12 108 VAL A O 1
ATOM 877 N N . PHE A 1 109 ? -4.261 -5.434 -6.046 1.00 91.44 109 PHE A N 1
ATOM 878 C CA . PHE A 1 109 ? -3.188 -4.678 -6.699 1.00 91.44 109 PHE A CA 1
ATOM 879 C C . PHE A 1 109 ? -1.975 -5.549 -7.031 1.00 91.44 109 PHE A C 1
ATOM 881 O O . PHE A 1 109 ? -1.290 -5.269 -8.011 1.00 91.44 109 PHE A O 1
ATOM 888 N N . VAL A 1 110 ? -1.727 -6.623 -6.275 1.00 90.62 110 VAL A N 1
ATOM 889 C CA . VAL A 1 110 ? -0.587 -7.523 -6.505 1.00 90.62 110 VAL A CA 1
ATOM 890 C C . VAL A 1 110 ? -0.626 -8.140 -7.913 1.00 90.62 110 VAL A C 1
ATOM 892 O O . VAL A 1 110 ? 0.314 -7.905 -8.674 1.00 90.62 110 VAL A O 1
ATOM 895 N N . PRO A 1 111 ? -1.685 -8.867 -8.335 1.00 90.00 111 PRO A N 1
ATOM 896 C CA . PRO A 1 111 ? -1.751 -9.397 -9.691 1.00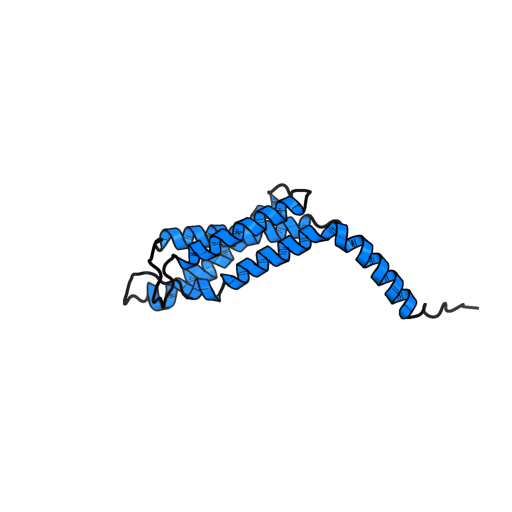 90.00 111 PRO A CA 1
ATOM 897 C C . PRO A 1 111 ? -1.795 -8.281 -10.739 1.00 90.00 111 PRO A C 1
ATOM 899 O O . PRO A 1 111 ? -1.134 -8.406 -11.768 1.00 90.00 111 PRO A O 1
ATOM 902 N N . LEU A 1 112 ? -2.497 -7.168 -10.484 1.00 89.56 112 LEU A N 1
ATOM 903 C CA . LEU A 1 112 ? -2.553 -6.044 -11.426 1.00 89.56 112 LEU A CA 1
ATOM 904 C C . LEU A 1 112 ? -1.157 -5.480 -11.737 1.00 89.56 112 LEU A C 1
ATOM 906 O O . LEU A 1 112 ? -0.847 -5.240 -12.903 1.00 89.56 112 LEU A O 1
ATOM 910 N N . LEU A 1 113 ? -0.300 -5.336 -10.720 1.00 87.19 113 LEU A N 1
ATOM 911 C CA . LEU A 1 113 ? 1.079 -4.868 -10.875 1.00 87.19 113 LEU A CA 1
ATOM 912 C C . LEU A 1 113 ? 1.991 -5.921 -11.526 1.00 87.19 113 LEU A C 1
ATOM 914 O O . LEU A 1 113 ? 2.879 -5.554 -12.294 1.00 87.19 113 LEU A O 1
ATOM 918 N N . ILE A 1 114 ? 1.747 -7.220 -11.312 1.00 87.38 114 ILE A N 1
ATOM 919 C CA . ILE A 1 114 ? 2.447 -8.302 -12.034 1.00 87.38 114 ILE A CA 1
ATOM 920 C C . ILE A 1 114 ? 2.156 -8.236 -13.547 1.00 87.38 114 ILE A C 1
ATOM 922 O O . ILE A 1 114 ? 3.056 -8.450 -14.363 1.00 87.38 114 ILE A O 1
ATOM 926 N N . PHE A 1 115 ? 0.923 -7.898 -13.940 1.00 85.62 115 PHE A N 1
ATOM 927 C CA . PHE A 1 115 ? 0.531 -7.743 -15.349 1.00 85.62 115 PHE A CA 1
ATOM 928 C C . PHE A 1 115 ? 1.058 -6.450 -16.017 1.00 85.62 115 PHE A C 1
ATOM 930 O O . PHE A 1 115 ? 0.922 -6.292 -17.238 1.00 85.62 115 PHE A O 1
ATOM 937 N N . CYS A 1 116 ? 1.691 -5.538 -15.266 1.00 85.62 116 CYS A N 1
ATOM 938 C CA . CYS A 1 116 ? 2.410 -4.372 -15.806 1.00 85.62 116 CYS A CA 1
ATOM 939 C C . CYS A 1 116 ? 3.761 -4.761 -16.436 1.00 85.62 116 CYS A C 1
ATOM 941 O O . CYS A 1 116 ? 4.072 -5.934 -16.542 1.00 85.62 116 CYS A O 1
ATOM 943 N N . ASN A 1 117 ? 4.582 -3.785 -16.855 1.00 85.69 117 ASN A N 1
ATOM 944 C CA . ASN A 1 117 ? 5.985 -3.811 -17.358 1.00 85.69 117 ASN A CA 1
ATOM 945 C C . ASN A 1 117 ? 7.035 -4.797 -16.732 1.00 85.69 117 ASN A C 1
ATOM 947 O O . ASN A 1 117 ? 8.213 -4.576 -16.982 1.00 85.69 117 ASN A O 1
ATOM 951 N N . ALA A 1 118 ? 6.691 -5.782 -15.885 1.00 84.38 118 ALA A N 1
ATOM 952 C CA . ALA A 1 118 ? 7.612 -6.579 -15.053 1.00 84.38 118 ALA A CA 1
ATOM 953 C C . ALA A 1 118 ? 8.540 -7.531 -15.842 1.00 84.38 118 ALA A C 1
ATOM 955 O O . ALA A 1 118 ? 8.061 -8.412 -16.551 1.00 84.38 118 ALA A O 1
ATOM 956 N N . GLN A 1 119 ? 9.862 -7.385 -15.713 1.00 81.81 119 GLN A N 1
ATOM 957 C CA . GLN A 1 119 ? 10.893 -8.177 -16.406 1.00 81.81 119 GLN A CA 1
ATOM 958 C C . GLN A 1 119 ? 11.861 -8.848 -15.413 1.00 81.81 119 GLN A C 1
ATOM 960 O O . GLN A 1 119 ? 12.138 -8.260 -14.373 1.00 81.81 119 GLN A O 1
ATOM 965 N N . PRO A 1 120 ? 12.442 -10.024 -15.732 1.00 78.62 120 PRO A N 1
ATOM 966 C CA . PRO A 1 120 ? 12.258 -10.819 -16.948 1.00 78.62 120 PRO A CA 1
ATOM 967 C C . PRO A 1 120 ? 10.992 -11.680 -16.883 1.00 78.62 120 PRO A C 1
ATOM 969 O O . PRO A 1 120 ? 10.665 -12.246 -15.843 1.00 78.62 120 PRO A O 1
ATOM 972 N N . ARG A 1 121 ? 10.292 -11.841 -18.009 1.00 73.00 121 ARG A N 1
ATOM 973 C CA . ARG A 1 121 ? 9.073 -12.664 -18.069 1.00 73.00 121 ARG A CA 1
ATOM 974 C C . ARG A 1 121 ? 9.081 -13.664 -19.209 1.00 73.00 121 ARG A C 1
ATOM 976 O O . ARG A 1 121 ? 9.549 -13.371 -20.303 1.00 73.00 121 ARG A O 1
ATOM 983 N N . LYS A 1 122 ? 8.553 -14.854 -18.912 1.00 67.81 122 LYS A N 1
ATOM 984 C CA . LYS A 1 122 ? 8.551 -16.014 -19.813 1.00 67.81 122 LYS A CA 1
ATOM 985 C C . LYS A 1 122 ? 7.149 -16.462 -20.255 1.00 67.81 122 LYS A C 1
ATOM 987 O O . LYS A 1 122 ? 7.042 -17.064 -21.314 1.00 67.81 122 LYS A O 1
ATOM 992 N N . HIS A 1 123 ? 6.094 -16.184 -19.475 1.00 70.19 123 HIS A N 1
ATOM 993 C CA . HIS A 1 123 ? 4.773 -16.819 -19.669 1.00 70.19 123 HIS A CA 1
ATOM 994 C C . HIS A 1 123 ? 3.548 -15.882 -19.566 1.00 70.19 123 HIS A C 1
ATOM 996 O O . HIS A 1 123 ? 2.449 -16.303 -19.907 1.00 70.19 123 HIS A O 1
ATOM 1002 N N . LEU A 1 124 ? 3.698 -14.633 -19.098 1.00 69.44 124 LEU A N 1
ATOM 1003 C CA . LEU A 1 124 ? 2.574 -13.718 -18.818 1.00 69.44 124 LEU A CA 1
ATOM 1004 C C . LEU A 1 124 ? 2.507 -12.562 -19.838 1.00 69.44 124 LEU A C 1
ATOM 1006 O O . LEU A 1 124 ? 3.539 -11.918 -20.065 1.00 69.44 124 LEU A O 1
ATOM 1010 N N . PRO A 1 125 ? 1.328 -12.259 -20.425 1.00 71.56 125 PRO A N 1
ATOM 1011 C CA . PRO A 1 125 ? 1.157 -11.135 -21.345 1.00 71.56 125 PRO A CA 1
ATOM 1012 C C . PRO A 1 125 ? 1.193 -9.784 -20.614 1.00 71.56 125 PRO A C 1
ATOM 1014 O O . PRO A 1 125 ? 0.850 -9.685 -19.435 1.00 71.56 125 PRO A O 1
ATOM 1017 N N . VAL A 1 126 ? 1.589 -8.724 -21.327 1.00 77.44 126 VAL A N 1
ATOM 1018 C CA . VAL A 1 126 ? 1.530 -7.344 -20.817 1.00 77.44 126 VAL A CA 1
ATOM 1019 C C . VAL A 1 126 ? 0.134 -6.794 -21.073 1.00 77.44 126 VAL A C 1
ATOM 1021 O O . VAL A 1 126 ? -0.226 -6.575 -22.227 1.00 77.44 126 VAL A O 1
ATOM 1024 N N . LEU A 1 127 ? -0.643 -6.568 -20.014 1.00 73.06 127 LEU A N 1
ATOM 1025 C CA . LEU A 1 127 ? -1.997 -6.009 -20.135 1.00 73.06 127 LEU A CA 1
ATOM 1026 C C . LEU A 1 127 ? -2.025 -4.497 -19.883 1.00 73.06 127 LEU A C 1
ATOM 1028 O O . LEU A 1 127 ? -2.879 -3.795 -20.416 1.00 73.06 127 LEU A O 1
ATOM 1032 N N . PHE A 1 128 ? -1.072 -3.986 -19.097 1.00 79.31 128 PHE A N 1
ATOM 1033 C CA . PHE A 1 128 ? -1.074 -2.605 -18.618 1.00 79.31 128 PHE A CA 1
ATOM 1034 C C . PHE A 1 128 ? 0.240 -1.885 -18.945 1.00 79.31 128 PHE A C 1
ATOM 1036 O O . PHE A 1 128 ? 1.332 -2.382 -18.655 1.00 79.31 128 PHE A O 1
ATOM 1043 N N . GLY A 1 129 ? 0.128 -0.697 -19.546 1.00 83.81 129 GLY A N 1
ATOM 1044 C CA . GLY A 1 129 ? 1.264 0.159 -19.898 1.00 83.81 129 GLY A CA 1
ATOM 1045 C C . GLY A 1 129 ? 1.823 0.963 -18.716 1.00 83.81 129 GLY A C 1
ATOM 1046 O O . GLY A 1 129 ? 1.361 0.847 -17.581 1.00 83.81 129 GLY A O 1
ATOM 1047 N N . ASN A 1 130 ? 2.805 1.828 -18.993 1.00 83.94 130 ASN A N 1
ATOM 1048 C CA . ASN A 1 130 ? 3.481 2.639 -17.969 1.00 83.94 130 ASN A CA 1
ATOM 1049 C C . ASN A 1 130 ? 2.525 3.538 -17.181 1.00 83.94 130 ASN A C 1
ATOM 1051 O O . ASN A 1 130 ? 2.625 3.613 -15.964 1.00 83.94 130 ASN A O 1
ATOM 1055 N N . THR A 1 131 ? 1.603 4.221 -17.860 1.00 87.62 131 THR A N 1
ATOM 1056 C CA . THR A 1 131 ? 0.662 5.140 -17.205 1.00 87.62 131 THR A CA 1
ATOM 1057 C C . THR A 1 131 ? -0.213 4.401 -16.199 1.00 87.62 131 THR A C 1
ATOM 1059 O O . THR A 1 131 ? -0.386 4.854 -15.073 1.00 87.62 131 THR A O 1
ATOM 1062 N N . THR A 1 132 ? -0.708 3.221 -16.576 1.00 90.69 132 THR A N 1
ATOM 1063 C CA . THR A 1 132 ? -1.509 2.378 -15.688 1.00 90.69 132 THR A CA 1
ATOM 1064 C C . THR A 1 132 ? -0.693 1.887 -14.499 1.00 90.69 132 THR A C 1
ATOM 1066 O O . THR A 1 132 ? -1.194 1.925 -13.382 1.00 90.69 132 THR A O 1
ATOM 1069 N N . TYR A 1 133 ? 0.569 1.494 -14.707 1.00 92.62 133 TYR A N 1
ATOM 1070 C CA . TYR A 1 133 ? 1.469 1.138 -13.608 1.00 92.62 133 TYR A CA 1
ATOM 1071 C C . TYR A 1 133 ? 1.625 2.281 -12.600 1.00 92.62 133 TYR A C 1
ATOM 1073 O O . TYR A 1 133 ? 1.457 2.056 -11.407 1.00 92.62 133 TYR A O 1
ATOM 1081 N N . ILE A 1 134 ? 1.882 3.503 -13.076 1.00 93.44 134 ILE A N 1
ATOM 1082 C CA . ILE A 1 134 ? 2.041 4.683 -12.215 1.00 93.44 134 ILE A CA 1
ATOM 1083 C C . ILE A 1 134 ? 0.772 4.921 -11.400 1.00 93.44 134 ILE A C 1
ATOM 1085 O O . ILE A 1 134 ? 0.846 5.054 -10.186 1.00 93.44 134 ILE A O 1
ATOM 1089 N N . ILE A 1 135 ? -0.396 4.908 -12.048 1.00 95.06 135 ILE A N 1
ATOM 1090 C CA . ILE A 1 135 ? -1.684 5.118 -11.373 1.00 95.06 135 ILE A CA 1
ATOM 1091 C C . ILE A 1 135 ? -1.929 4.038 -10.312 1.00 95.06 135 ILE A C 1
ATOM 1093 O O . ILE A 1 135 ? -2.273 4.361 -9.176 1.00 95.06 135 ILE A O 1
ATOM 1097 N N . LEU A 1 136 ? -1.732 2.763 -10.658 1.00 94.81 136 LEU A N 1
ATOM 1098 C CA . LEU A 1 136 ? -1.923 1.647 -9.731 1.00 94.81 136 LEU A CA 1
ATOM 1099 C C . LEU A 1 136 ? -0.960 1.729 -8.544 1.00 94.81 136 LEU A C 1
ATOM 1101 O O . LEU A 1 136 ? -1.392 1.563 -7.405 1.00 94.81 136 LEU A O 1
ATOM 1105 N N . LEU A 1 137 ? 0.317 2.023 -8.799 1.00 95.25 137 LEU A N 1
ATOM 1106 C CA . LEU A 1 137 ? 1.329 2.172 -7.758 1.00 95.25 137 LEU A CA 1
ATOM 1107 C C . LEU A 1 137 ? 1.021 3.369 -6.849 1.00 95.25 137 LEU A C 1
ATOM 1109 O O . LEU A 1 137 ? 1.119 3.240 -5.633 1.00 95.25 137 LEU A O 1
ATOM 1113 N N . SER A 1 138 ? 0.594 4.503 -7.412 1.00 96.19 138 SER A N 1
ATOM 1114 C CA . SER A 1 138 ? 0.201 5.691 -6.649 1.00 96.19 138 SER A CA 1
ATOM 1115 C C . SER A 1 138 ? -1.004 5.426 -5.749 1.00 96.19 138 SER A C 1
ATOM 1117 O O . SER A 1 138 ? -0.969 5.792 -4.576 1.00 96.19 138 SER A O 1
ATOM 1119 N N . ILE A 1 139 ? -2.048 4.757 -6.255 1.00 96.44 139 ILE A N 1
ATOM 1120 C CA . ILE A 1 139 ? -3.221 4.379 -5.449 1.00 96.44 139 ILE A CA 1
ATOM 1121 C C . ILE A 1 139 ? -2.811 3.398 -4.345 1.00 96.44 139 ILE A C 1
ATOM 1123 O O . ILE A 1 139 ? -3.212 3.567 -3.194 1.00 96.44 139 ILE A O 1
ATOM 1127 N N . PHE A 1 140 ? -1.985 2.402 -4.672 1.00 96.31 140 PHE A N 1
ATOM 1128 C CA . PHE A 1 140 ? -1.500 1.415 -3.711 1.00 96.31 140 PHE A CA 1
ATOM 1129 C C . PHE A 1 140 ? -0.668 2.067 -2.591 1.00 96.31 140 PHE A C 1
ATOM 1131 O O . PHE A 1 140 ? -0.952 1.846 -1.413 1.00 96.31 140 PHE A O 1
ATOM 1138 N N . ALA A 1 141 ? 0.267 2.955 -2.937 1.00 96.75 141 ALA A N 1
ATOM 1139 C CA . ALA A 1 141 ? 1.078 3.715 -1.986 1.00 96.75 141 ALA A CA 1
ATOM 1140 C C . ALA A 1 141 ? 0.236 4.663 -1.117 1.00 96.75 141 ALA A C 1
ATOM 1142 O O . ALA A 1 141 ? 0.376 4.693 0.106 1.00 96.75 141 ALA A O 1
ATOM 1143 N N . PHE A 1 142 ? -0.689 5.406 -1.731 1.00 96.75 142 PHE A N 1
ATOM 1144 C CA . PHE A 1 142 ? -1.616 6.279 -1.008 1.00 96.75 142 PHE A CA 1
ATOM 1145 C C . PHE A 1 142 ? -2.471 5.480 -0.014 1.00 96.75 142 PHE A C 1
ATOM 1147 O O . PHE A 1 142 ? -2.653 5.900 1.131 1.00 96.75 142 PHE A O 1
ATOM 1154 N N . SER A 1 143 ? -2.943 4.295 -0.423 1.00 96.00 143 SER A N 1
ATOM 1155 C CA . SER A 1 143 ? -3.730 3.406 0.434 1.00 96.00 143 SER A CA 1
ATOM 1156 C C . SER A 1 143 ? -2.951 2.918 1.661 1.00 96.00 143 SER A C 1
ATOM 1158 O O . SER A 1 143 ? -3.552 2.673 2.701 1.00 96.00 143 SER A O 1
ATOM 1160 N N . GLU A 1 144 ? -1.621 2.796 1.585 1.00 96.38 144 GLU A N 1
ATOM 1161 C CA . GLU A 1 144 ? -0.784 2.468 2.749 1.00 96.38 144 GLU A CA 1
ATOM 1162 C C . GLU A 1 144 ? -0.757 3.603 3.743 1.00 96.38 144 GLU A C 1
ATOM 1164 O O . GLU A 1 144 ? -1.100 3.400 4.909 1.00 96.38 144 GLU A O 1
ATOM 1169 N N . GLY A 1 145 ? -0.413 4.795 3.258 1.00 94.62 145 GLY A N 1
ATOM 1170 C CA . GLY A 1 145 ? -0.293 5.965 4.107 1.00 94.62 145 GLY A CA 1
ATOM 1171 C C . GLY A 1 145 ? -1.578 6.249 4.877 1.00 94.62 145 GLY A C 1
ATOM 1172 O O . GLY A 1 145 ? -1.528 6.516 6.077 1.00 94.62 145 GLY A O 1
ATOM 1173 N N . ILE A 1 146 ? -2.730 6.131 4.210 1.00 94.56 146 ILE A N 1
ATOM 1174 C CA . ILE A 1 146 ? -4.024 6.374 4.849 1.00 94.56 146 ILE A CA 1
ATOM 1175 C C . ILE A 1 146 ? -4.421 5.241 5.806 1.00 94.56 146 ILE A C 1
ATOM 1177 O O . ILE A 1 146 ? -4.760 5.515 6.954 1.00 94.56 146 ILE A O 1
ATOM 1181 N N . LEU A 1 147 ? -4.339 3.969 5.390 1.00 94.62 147 LEU A N 1
ATOM 1182 C CA . LEU A 1 147 ? -4.822 2.850 6.205 1.00 94.62 147 LEU A CA 1
ATOM 1183 C C . LEU A 1 147 ? -3.986 2.654 7.468 1.00 94.62 147 LEU A C 1
ATOM 1185 O O . LEU A 1 147 ? -4.569 2.433 8.529 1.00 94.62 147 LEU A O 1
ATOM 1189 N N . ILE A 1 148 ? -2.657 2.766 7.391 1.00 94.69 148 ILE A N 1
ATOM 1190 C CA . ILE A 1 148 ? -1.787 2.620 8.567 1.00 94.69 148 ILE A CA 1
ATOM 1191 C C . ILE A 1 148 ? -2.072 3.731 9.574 1.00 94.69 148 ILE A C 1
ATOM 1193 O O . ILE A 1 148 ? -2.379 3.441 10.733 1.00 94.69 148 ILE A O 1
ATOM 1197 N N . ASN A 1 149 ? -2.068 4.992 9.133 1.00 93.62 149 ASN A N 1
ATOM 1198 C CA . ASN A 1 149 ? -2.303 6.122 10.029 1.00 93.62 149 ASN A CA 1
ATOM 1199 C C . ASN A 1 149 ? -3.699 6.075 10.656 1.00 93.62 149 ASN A C 1
ATOM 1201 O O . ASN A 1 149 ? -3.836 6.220 11.871 1.00 93.62 149 ASN A O 1
ATOM 1205 N N . THR A 1 150 ? -4.739 5.835 9.855 1.00 93.00 150 THR A N 1
ATOM 1206 C CA . THR A 1 150 ? -6.111 5.736 10.359 1.00 93.00 150 THR A CA 1
ATOM 1207 C C . THR A 1 150 ? -6.266 4.566 11.332 1.00 93.00 150 THR A C 1
ATOM 1209 O O . THR A 1 150 ? -6.952 4.710 12.342 1.00 93.00 150 THR A O 1
ATOM 1212 N N . THR A 1 151 ? -5.597 3.435 11.085 1.00 93.12 151 THR A N 1
ATOM 1213 C CA . THR A 1 151 ? -5.627 2.276 11.989 1.00 93.12 151 THR A CA 1
ATOM 1214 C C . THR A 1 151 ? -4.965 2.585 13.321 1.00 93.12 151 THR A C 1
ATOM 1216 O O . THR A 1 151 ? -5.572 2.321 14.352 1.00 93.12 151 THR A O 1
ATOM 1219 N N . ILE A 1 152 ? -3.775 3.191 13.321 1.00 91.44 152 ILE A N 1
ATOM 1220 C CA . ILE A 1 152 ? -3.054 3.551 14.552 1.00 91.44 152 ILE A CA 1
ATOM 1221 C C . ILE A 1 152 ? -3.881 4.519 15.406 1.00 91.44 152 ILE A C 1
ATOM 1223 O O . ILE A 1 152 ? -3.999 4.327 16.612 1.00 91.44 152 ILE A O 1
ATOM 1227 N N . VAL A 1 153 ? -4.507 5.522 14.782 1.00 90.12 153 VAL A N 1
ATOM 1228 C CA . VAL A 1 153 ? -5.372 6.488 15.480 1.00 90.12 153 VAL A CA 1
ATOM 1229 C C . VAL A 1 153 ? -6.648 5.833 16.029 1.00 90.12 153 VAL A C 1
ATOM 1231 O O . VAL A 1 153 ? -7.193 6.300 17.027 1.00 90.12 153 VAL A O 1
ATOM 1234 N N . ALA A 1 154 ? -7.134 4.762 15.397 1.00 88.81 154 ALA A N 1
ATOM 1235 C CA . ALA A 1 154 ? -8.343 4.054 15.813 1.00 88.81 154 ALA A CA 1
ATOM 1236 C C . ALA A 1 154 ? -8.140 3.108 17.006 1.00 88.81 154 ALA A C 1
ATOM 1238 O O . ALA A 1 154 ? -9.134 2.679 17.598 1.00 88.81 154 ALA A O 1
ATOM 1239 N N . ILE A 1 155 ? -6.894 2.743 17.336 1.00 86.88 155 ILE A N 1
ATOM 1240 C CA . ILE A 1 155 ? -6.614 1.801 18.423 1.00 86.88 155 ILE A CA 1
ATOM 1241 C C . ILE A 1 155 ? -7.088 2.423 19.750 1.00 86.88 155 ILE A C 1
ATOM 1243 O O . ILE A 1 155 ? -6.673 3.535 20.086 1.00 86.88 155 ILE A O 1
ATOM 1247 N N . PRO A 1 156 ? -7.965 1.736 20.507 1.00 76.88 156 PRO A N 1
ATOM 1248 C CA . PRO A 1 156 ? -8.412 2.222 21.806 1.00 76.88 156 PRO A CA 1
ATOM 1249 C C . PRO A 1 156 ? -7.227 2.306 22.776 1.00 76.88 156 PRO A C 1
ATOM 1251 O O . PRO A 1 156 ? -6.422 1.377 22.841 1.00 76.88 156 PRO A O 1
ATOM 1254 N N . LYS A 1 157 ? -7.135 3.436 23.486 1.00 67.12 157 LYS A N 1
ATOM 1255 C CA . LYS A 1 157 ? -6.135 3.690 24.532 1.00 67.12 157 LYS A CA 1
ATOM 1256 C C . LYS A 1 157 ? -6.441 2.918 25.807 1.00 67.12 157 LYS A C 1
ATOM 1258 O O . LYS A 1 157 ? -7.647 2.735 26.093 1.00 67.12 157 LYS A O 1
#

pLDDT: mean 86.28, std 11.53, range [38.12, 97.81]

Organism: NCBI:txid50390

Secondary structure (DSSP, 8-state):
---------HHHHHHHHHHHHHHHHHHHHHHHHHHHHHHHHHHHIIIIIHHTB--S-TT-HIIIIIIIIIIIIIHHHHHHHHHHHHTTTS---S-HHHHHHHHHHGGGHHHHHHTSSBSS-SS------HHHHHHHHHHHHHHHHHHHHHHHHHS--

InterPro domains:
  IPR002259 Equilibrative nucleoside transporter [PF01733] (10-157)
  IPR002259 Equilibrative nucleoside transporter [PR01130] (39-56)
  IPR002259 Equilibrative nucleoside transporter [PR01130] (99-116)
  IPR002259 Equilibrative nucleoside transporter [PR01130] (130-146)
  IPR002259 Equilibrative nucleoside transporter [PTHR10332] (12-156)

Radius of gyration: 22.11 Å; chains: 1; bounding box: 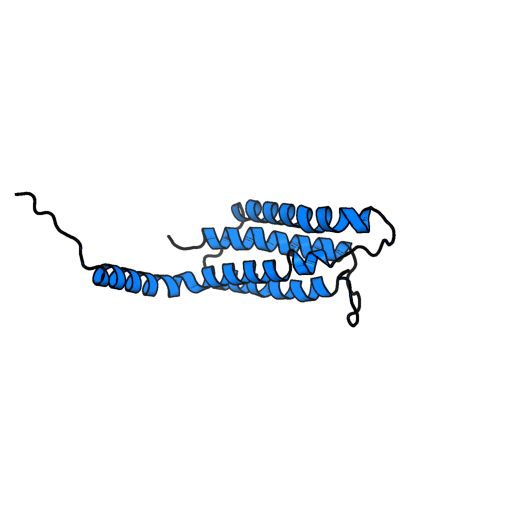34×32×86 Å

Sequence (157 aa):
MFVFRIDTNHEDQRNLSTAEWMQIIPKTKWFYATIIFVEGTTHIVYPGLAALVVTPLRGTLWRDVYFVPVVTYLGYQVCCLIGRESARIVKTPKTGLILFILSAIRIVFVPLLIFCNAQPRKHLPVLFGNTTYIILLSIFAFSEGILINTTIVAIPK